Protein AF-Q9CCM4-F1 (afdb_monomer)

Radius of gyration: 21.96 Å; Cα contacts (8 Å, |Δi|>4): 75; chains: 1; bounding box: 55×44×50 Å

Solvent-accessible surface area (backbone atoms only — not comparable to full-atom values): 9323 Å² total; per-residue (Å²): 113,68,71,59,54,54,55,48,54,55,52,51,53,53,50,52,53,54,50,57,65,43,58,78,60,42,62,72,49,55,64,67,50,73,82,45,74,69,65,47,56,57,52,49,54,50,49,50,53,56,51,56,55,71,75,49,86,69,74,63,59,65,58,62,51,43,53,50,50,52,51,52,34,56,76,67,68,46,83,62,84,52,66,73,58,41,42,55,53,35,69,52,38,51,66,41,22,70,75,48,81,62,39,60,67,61,37,29,49,61,40,44,76,72,40,100,44,54,71,72,46,26,45,52,51,47,55,54,30,42,65,68,74,33,44,67,61,56,49,24,54,76,69,71,54,60,83,75,74,74,86,72,91,81,77,80,86,132

Sequence (158 aa):
MFLRLMLSALKALQRLGAVMNSLARIDHWIWLFRCQPLTIRLLVATAALFTAATAFEVPAEADAIDDTFIKALNHAGVNFGEPRSAMTMGHYVCPILAKSGGNFAAAVQRIRGNSDMSPQMAETFAKIAISIYCPTMMANVASGNLPSLPPGPGIPGI

Structure (mmCIF, N/CA/C/O backbone):
data_AF-Q9CCM4-F1
#
_entry.id   AF-Q9CCM4-F1
#
loop_
_atom_site.group_PDB
_atom_site.id
_atom_site.type_symbol
_atom_site.label_atom_id
_atom_site.label_alt_id
_atom_site.label_comp_id
_atom_site.label_asym_id
_atom_site.label_entity_id
_atom_site.label_seq_id
_atom_site.pdbx_PDB_ins_code
_atom_site.Cartn_x
_atom_site.Cartn_y
_atom_site.Cartn_z
_atom_site.occupancy
_atom_site.B_iso_or_equiv
_atom_site.auth_seq_id
_atom_site.auth_comp_id
_atom_site.auth_asym_id
_atom_site.auth_atom_id
_atom_site.pdbx_PDB_model_num
ATOM 1 N N . MET A 1 1 ? -4.066 -13.057 16.640 1.00 72.25 1 MET A N 1
ATOM 2 C CA . MET A 1 1 ? -3.817 -11.596 16.649 1.00 72.25 1 MET A CA 1
ATOM 3 C C . MET A 1 1 ? -2.530 -11.245 17.401 1.00 72.25 1 MET A C 1
ATOM 5 O O . MET A 1 1 ? -1.581 -10.858 16.733 1.00 72.25 1 MET A O 1
ATOM 9 N N . PHE A 1 2 ? -2.448 -11.480 18.721 1.00 66.38 2 PHE A N 1
ATOM 10 C CA . PHE A 1 2 ? -1.286 -11.202 19.597 1.00 66.38 2 PHE A CA 1
ATOM 11 C C . PHE A 1 2 ? 0.115 -11.393 18.984 1.00 66.38 2 PHE A C 1
ATOM 13 O O . PHE A 1 2 ? 0.927 -10.475 19.047 1.00 66.38 2 PHE A O 1
ATOM 20 N N . LEU A 1 3 ? 0.398 -12.534 18.341 1.00 55.31 3 LEU A N 1
ATOM 21 C CA . LEU A 1 3 ? 1.719 -12.803 17.750 1.00 55.31 3 LEU A CA 1
ATOM 22 C C . LEU A 1 3 ? 2.149 -11.750 16.706 1.00 55.31 3 LEU A C 1
ATOM 24 O O . LEU A 1 3 ? 3.333 -11.445 16.606 1.00 55.31 3 LEU A O 1
ATOM 28 N N . ARG A 1 4 ? 1.205 -11.143 15.967 1.00 76.75 4 ARG A N 1
ATOM 29 C CA . ARG A 1 4 ? 1.510 -10.042 15.035 1.00 76.75 4 ARG A CA 1
ATOM 30 C C . ARG A 1 4 ? 1.799 -8.723 15.759 1.00 76.75 4 ARG A C 1
ATOM 32 O O . ARG A 1 4 ? 2.671 -8.001 15.298 1.00 76.75 4 ARG A O 1
ATOM 39 N N . LEU A 1 5 ? 1.145 -8.432 16.891 1.00 69.19 5 LEU A N 1
ATOM 40 C CA . LEU A 1 5 ? 1.490 -7.265 17.721 1.00 69.19 5 LEU A CA 1
ATOM 41 C C . LEU A 1 5 ? 2.902 -7.414 18.303 1.00 69.19 5 LEU A C 1
ATOM 43 O O . LEU A 1 5 ? 3.715 -6.509 18.148 1.00 69.19 5 LEU A O 1
ATOM 47 N N . MET A 1 6 ? 3.220 -8.578 18.883 1.00 74.75 6 MET A N 1
ATOM 48 C CA . MET A 1 6 ? 4.564 -8.891 19.393 1.00 74.75 6 MET A CA 1
ATOM 49 C C . MET A 1 6 ? 5.645 -8.711 18.316 1.00 74.75 6 MET A C 1
ATOM 51 O O . MET A 1 6 ? 6.661 -8.061 18.556 1.00 74.75 6 MET A O 1
ATOM 55 N N . LEU A 1 7 ? 5.410 -9.223 17.102 1.00 76.38 7 LEU A N 1
ATOM 56 C CA . LEU A 1 7 ? 6.365 -9.098 15.997 1.00 76.38 7 LEU A CA 1
ATOM 57 C C . LEU A 1 7 ? 6.522 -7.650 15.489 1.00 76.38 7 LEU A C 1
ATOM 59 O O . LEU A 1 7 ? 7.593 -7.289 15.000 1.00 76.38 7 LEU A O 1
ATOM 63 N N . SER A 1 8 ? 5.484 -6.817 15.609 1.00 73.50 8 SER A N 1
ATOM 64 C CA . SER A 1 8 ? 5.547 -5.383 15.297 1.00 73.50 8 SER A CA 1
ATOM 65 C C . SER A 1 8 ? 6.303 -4.596 16.371 1.00 73.50 8 SER A C 1
ATOM 67 O O . SER A 1 8 ? 7.194 -3.818 16.033 1.00 73.50 8 SER A O 1
ATOM 69 N N . ALA A 1 9 ? 6.026 -4.849 17.654 1.00 74.88 9 ALA A N 1
ATOM 70 C CA . ALA A 1 9 ? 6.728 -4.222 18.777 1.00 74.88 9 ALA A CA 1
ATOM 71 C C . ALA A 1 9 ? 8.234 -4.544 18.765 1.00 74.88 9 ALA A C 1
ATOM 73 O O . ALA A 1 9 ? 9.067 -3.650 18.920 1.00 74.88 9 ALA A O 1
ATOM 74 N N . LEU A 1 10 ? 8.605 -5.796 18.472 1.00 76.38 10 LEU A N 1
ATOM 75 C CA . LEU A 1 10 ? 10.008 -6.203 18.350 1.00 76.38 10 LEU A CA 1
ATOM 76 C C . LEU A 1 10 ? 10.727 -5.486 17.188 1.00 76.38 10 LEU A C 1
ATOM 78 O O . LEU A 1 10 ? 11.883 -5.081 17.324 1.00 76.38 10 LEU A O 1
ATOM 82 N N . LYS A 1 11 ? 10.034 -5.252 16.064 1.00 76.88 11 LYS A N 1
ATOM 83 C CA . LYS A 1 11 ? 10.562 -4.457 14.939 1.00 76.88 11 LYS A CA 1
ATOM 84 C C . LYS A 1 11 ? 10.695 -2.967 15.272 1.00 76.88 11 LYS A C 1
ATOM 86 O O . LYS A 1 11 ? 11.633 -2.335 14.786 1.00 76.88 11 LYS A O 1
ATOM 91 N N . ALA A 1 12 ? 9.809 -2.409 16.098 1.00 72.50 12 ALA A N 1
ATOM 92 C CA . ALA A 1 12 ? 9.942 -1.040 16.600 1.00 72.50 12 ALA A CA 1
ATOM 93 C C . ALA A 1 12 ? 11.175 -0.897 17.513 1.00 72.50 12 ALA A C 1
ATOM 95 O O . ALA A 1 12 ? 11.991 0.001 17.305 1.00 72.50 12 ALA A O 1
ATOM 96 N N . LEU A 1 13 ? 11.384 -1.844 18.435 1.00 73.00 13 LEU A N 1
ATOM 97 C CA . LEU A 1 13 ? 12.569 -1.900 19.303 1.00 73.00 13 LEU A CA 1
ATOM 98 C C . LEU A 1 13 ? 13.884 -2.008 18.510 1.00 73.00 13 LEU A C 1
ATOM 100 O O . LEU A 1 13 ? 14.837 -1.285 18.806 1.00 73.00 13 LEU A O 1
ATOM 104 N N . GLN A 1 14 ? 13.942 -2.826 17.450 1.00 73.50 14 GLN A N 1
ATOM 105 C CA . GLN A 1 14 ? 15.128 -2.861 16.580 1.00 73.50 14 GLN A CA 1
ATOM 106 C C . GLN A 1 14 ? 15.376 -1.536 15.839 1.00 73.50 14 GLN A C 1
ATOM 108 O O . GLN A 1 14 ? 16.533 -1.140 15.679 1.00 73.50 14 GLN A O 1
ATOM 113 N N . ARG A 1 15 ? 14.322 -0.827 15.408 1.00 71.12 15 ARG A N 1
ATOM 114 C CA . ARG A 1 15 ? 14.464 0.499 14.780 1.00 71.12 15 ARG A CA 1
ATOM 115 C C . ARG A 1 15 ? 14.997 1.540 15.766 1.00 71.12 15 ARG A C 1
ATOM 117 O O . ARG A 1 15 ? 15.906 2.282 15.403 1.00 71.12 15 ARG A O 1
ATOM 124 N N . LEU A 1 16 ? 14.509 1.545 17.008 1.00 64.88 16 LEU A N 1
ATOM 125 C CA . LEU A 1 16 ? 15.015 2.414 18.079 1.00 64.88 16 LEU A CA 1
ATOM 126 C C . LEU A 1 16 ? 16.520 2.203 18.324 1.00 64.88 16 LEU A C 1
ATOM 128 O O . LEU A 1 16 ? 17.2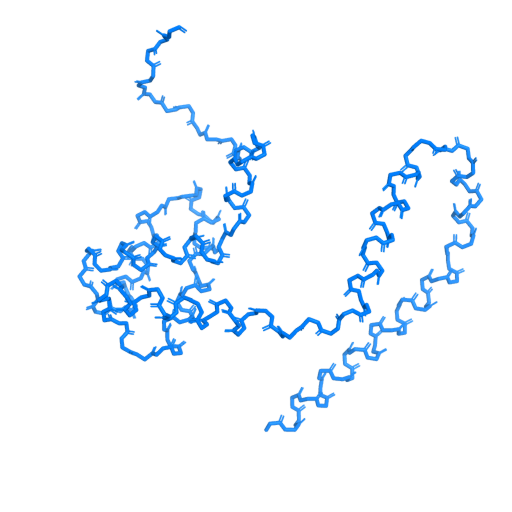78 3.173 18.348 1.00 64.88 16 LEU A O 1
ATOM 132 N N . GLY A 1 17 ? 16.981 0.949 18.400 1.00 61.81 17 GLY A N 1
ATOM 133 C CA . GLY A 1 17 ? 18.410 0.635 18.539 1.00 61.81 17 GLY A CA 1
ATOM 134 C C . GLY A 1 17 ? 19.272 1.145 17.373 1.00 61.81 17 GLY A C 1
ATOM 135 O O . GLY A 1 17 ? 20.354 1.692 17.592 1.00 61.81 17 GLY A O 1
ATOM 136 N N . ALA A 1 18 ? 18.781 1.031 16.134 1.00 62.06 18 ALA A N 1
ATOM 137 C CA . ALA A 1 18 ? 19.478 1.531 14.945 1.00 62.06 18 ALA A CA 1
ATOM 138 C C . ALA A 1 18 ? 19.552 3.071 14.892 1.00 62.06 18 ALA A C 1
ATOM 140 O O . ALA A 1 18 ? 20.576 3.627 14.485 1.00 62.06 18 ALA A O 1
ATOM 141 N N . VAL A 1 19 ? 18.505 3.768 15.348 1.00 60.31 19 VAL A N 1
ATOM 142 C CA . VAL A 1 19 ? 18.505 5.235 15.483 1.00 60.31 19 VAL A CA 1
ATOM 143 C C . VAL A 1 19 ? 19.492 5.674 16.567 1.00 60.31 19 VAL A C 1
ATOM 145 O O . VAL A 1 19 ? 20.323 6.546 16.318 1.00 60.31 19 VAL A O 1
ATOM 148 N N . MET A 1 20 ? 19.489 5.025 17.734 1.00 60.88 20 MET A N 1
ATOM 149 C CA . MET A 1 20 ? 20.386 5.382 18.840 1.00 60.88 20 MET A CA 1
ATOM 150 C C . MET A 1 20 ? 21.873 5.183 18.487 1.00 60.88 20 MET A C 1
ATOM 152 O O . MET A 1 20 ? 22.701 6.036 18.799 1.00 60.88 20 MET A O 1
ATOM 156 N N . ASN A 1 21 ? 22.208 4.127 17.737 1.00 62.62 21 ASN A N 1
ATOM 157 C CA . ASN A 1 21 ? 23.564 3.903 17.210 1.00 62.62 21 ASN A CA 1
ATOM 158 C C . ASN A 1 21 ? 23.936 4.863 16.050 1.00 62.62 21 ASN A C 1
ATOM 160 O O . ASN A 1 21 ? 25.102 4.979 15.670 1.00 62.62 21 ASN A O 1
ATOM 164 N N . SER A 1 22 ? 22.953 5.568 15.478 1.00 57.34 22 SER A N 1
ATOM 165 C CA . SER A 1 22 ? 23.185 6.628 14.485 1.00 57.34 22 SER A CA 1
ATOM 166 C C . SER A 1 22 ? 23.473 7.975 15.155 1.00 57.34 22 SER A C 1
ATOM 168 O O . SER A 1 22 ? 24.343 8.703 14.683 1.00 57.34 22 SER A O 1
ATOM 170 N N . LEU A 1 23 ? 22.830 8.279 16.293 1.00 56.34 23 LEU A N 1
ATOM 171 C CA . LEU A 1 23 ? 23.071 9.504 17.075 1.00 56.34 23 LEU A CA 1
ATOM 172 C C . LEU A 1 23 ? 24.544 9.651 17.496 1.00 56.34 23 LEU A C 1
ATOM 174 O O . LEU A 1 23 ? 25.125 10.717 17.315 1.00 56.34 23 LEU A O 1
ATOM 178 N N . ALA A 1 24 ? 25.189 8.563 17.930 1.00 58.03 24 ALA A N 1
ATOM 179 C CA . ALA A 1 24 ? 26.619 8.552 18.265 1.00 58.03 24 ALA A CA 1
ATOM 180 C C . ALA A 1 24 ? 27.556 8.879 17.078 1.00 58.03 24 ALA A C 1
ATOM 182 O O . ALA A 1 24 ? 28.717 9.223 17.281 1.00 58.03 24 ALA A O 1
ATOM 183 N N . ARG A 1 25 ? 27.071 8.781 15.831 1.00 60.84 25 ARG A N 1
ATOM 184 C CA . ARG A 1 25 ? 27.835 9.071 14.603 1.00 60.84 25 ARG A CA 1
ATOM 185 C C . ARG A 1 25 ? 27.595 10.490 14.067 1.00 60.84 25 ARG A C 1
ATOM 187 O O . ARG A 1 25 ? 28.317 10.937 13.178 1.00 60.84 25 ARG A O 1
ATOM 194 N N . ILE A 1 26 ? 26.587 11.188 14.593 1.00 62.50 26 ILE A N 1
ATOM 195 C CA . ILE A 1 26 ? 26.150 12.508 14.118 1.00 62.50 26 ILE A CA 1
ATOM 196 C C . ILE A 1 26 ? 27.008 13.646 14.696 1.00 62.50 26 ILE A C 1
ATOM 198 O O . ILE A 1 26 ? 27.192 14.652 14.017 1.00 62.50 26 ILE A O 1
ATOM 202 N N . ASP A 1 27 ? 27.616 13.478 15.874 1.00 57.38 27 ASP A N 1
ATOM 203 C CA . ASP A 1 27 ? 28.442 14.515 16.521 1.00 57.38 27 ASP A CA 1
ATOM 204 C C . ASP A 1 27 ? 29.610 15.006 15.632 1.00 57.38 27 ASP A C 1
ATOM 206 O O . ASP A 1 27 ? 29.788 16.203 15.400 1.00 57.38 27 ASP A O 1
ATOM 210 N N . HIS A 1 28 ? 30.315 14.075 14.980 1.00 62.12 28 HIS A N 1
ATOM 211 C CA . HIS A 1 28 ? 31.370 14.393 14.008 1.00 62.12 28 HIS A CA 1
ATOM 212 C C . HIS A 1 28 ? 30.839 15.107 12.743 1.00 62.12 28 HIS A C 1
ATOM 214 O O . HIS A 1 28 ? 31.555 15.881 12.106 1.00 62.12 28 HIS A O 1
ATOM 220 N N . TRP A 1 29 ? 29.580 14.875 12.357 1.00 55.03 29 TRP A N 1
ATOM 221 C CA . TRP A 1 29 ? 28.942 15.567 11.228 1.00 55.03 29 TRP A CA 1
ATOM 222 C C . TRP A 1 29 ? 28.458 16.977 11.597 1.00 55.03 29 TRP A C 1
ATOM 224 O O . TRP A 1 29 ? 28.495 17.870 10.748 1.00 55.03 29 TRP A O 1
ATOM 234 N N . ILE A 1 30 ? 28.070 17.212 12.856 1.00 61.59 30 ILE A N 1
ATOM 235 C CA . ILE A 1 30 ? 27.680 18.540 13.365 1.00 61.59 30 ILE A CA 1
ATOM 236 C C . ILE A 1 30 ? 28.829 19.552 13.209 1.00 61.59 30 ILE A C 1
ATOM 238 O O . ILE A 1 30 ? 28.584 20.709 12.858 1.00 61.59 30 ILE A O 1
ATOM 242 N N . TRP A 1 31 ? 30.083 19.118 13.379 1.00 59.81 31 TRP A N 1
ATOM 243 C CA . TRP A 1 31 ? 31.263 19.959 13.137 1.00 59.81 31 TRP A CA 1
ATOM 244 C C . TRP A 1 31 ? 31.387 20.423 11.678 1.00 59.81 31 TRP A C 1
ATOM 246 O O . TRP A 1 31 ? 31.588 21.612 11.434 1.00 59.81 31 TRP A O 1
ATOM 256 N N . LEU A 1 32 ? 31.215 19.517 10.707 1.00 60.06 32 LEU A N 1
ATOM 257 C CA . LEU A 1 32 ? 31.304 19.835 9.273 1.00 60.06 32 LEU A CA 1
ATOM 258 C C . LEU A 1 32 ? 30.173 20.759 8.805 1.00 60.06 32 LEU A C 1
ATOM 260 O O . LEU A 1 32 ? 30.393 21.656 7.991 1.00 60.06 32 LEU A O 1
ATOM 264 N N . PHE A 1 33 ? 28.968 20.585 9.350 1.00 53.12 33 PHE A N 1
ATOM 265 C CA . PHE A 1 33 ? 27.832 21.440 9.017 1.00 53.12 33 PHE A CA 1
ATOM 266 C C . PHE A 1 33 ? 28.016 22.899 9.476 1.00 53.12 33 PHE A C 1
ATOM 268 O O . PHE A 1 33 ? 27.425 23.799 8.885 1.00 53.12 33 PHE A O 1
ATOM 275 N N . ARG A 1 34 ? 28.871 23.202 10.461 1.00 60.09 34 ARG A N 1
ATOM 276 C CA . ARG A 1 34 ? 28.958 24.548 11.069 1.00 60.09 34 ARG A CA 1
ATOM 277 C C . ARG A 1 34 ? 29.288 25.704 10.093 1.00 60.09 34 ARG A C 1
ATOM 279 O O . ARG A 1 34 ? 29.047 26.857 10.441 1.00 60.09 34 ARG A O 1
ATOM 286 N N . CYS A 1 35 ? 29.746 25.409 8.870 1.00 56.47 35 CYS A N 1
ATOM 287 C CA . CYS A 1 35 ? 30.022 26.374 7.792 1.00 56.47 35 CYS A CA 1
ATOM 288 C C . CYS A 1 35 ? 28.928 26.500 6.694 1.00 56.47 35 CYS A C 1
ATOM 290 O O . CYS A 1 35 ? 29.162 27.168 5.686 1.00 56.47 35 CYS A O 1
ATOM 292 N N . GLN A 1 36 ? 27.745 25.881 6.834 1.00 57.88 36 GLN A N 1
ATOM 293 C CA . GLN A 1 36 ? 26.671 25.894 5.811 1.00 57.88 36 GLN A CA 1
ATOM 294 C C . GLN A 1 36 ? 25.308 26.415 6.337 1.00 57.88 36 GLN A C 1
ATOM 296 O O . GLN A 1 36 ? 24.289 25.728 6.259 1.00 57.88 36 GLN A O 1
ATOM 301 N N . PRO A 1 37 ? 25.237 27.649 6.876 1.00 60.66 37 PRO A N 1
ATOM 302 C CA . PRO A 1 37 ? 24.122 28.102 7.722 1.00 60.66 37 PRO A CA 1
ATOM 303 C C . PRO A 1 37 ? 22.740 28.176 7.045 1.00 60.66 37 PRO A C 1
ATOM 305 O O . PRO A 1 37 ? 21.725 28.191 7.743 1.00 60.66 37 PRO A O 1
ATOM 308 N N . LEU A 1 38 ? 22.678 28.242 5.710 1.00 57.88 38 LEU A N 1
ATOM 309 C CA . LEU A 1 38 ? 21.439 28.484 4.959 1.00 57.88 38 LEU A CA 1
ATOM 310 C C . LEU A 1 38 ? 20.660 27.189 4.675 1.00 57.88 38 LEU A C 1
ATOM 312 O O . LEU A 1 38 ? 19.473 27.100 4.987 1.00 57.88 38 LEU A O 1
ATOM 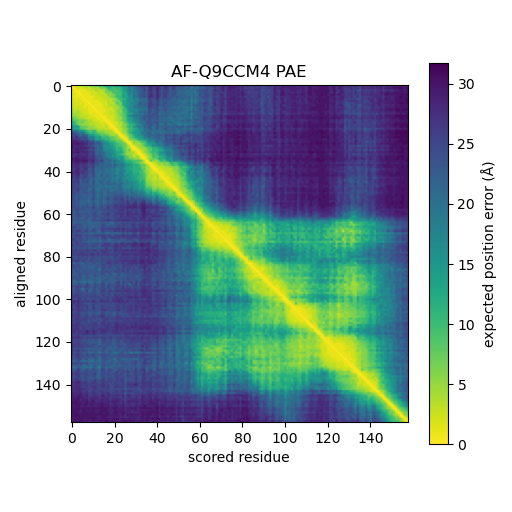316 N N . THR A 1 39 ? 21.337 26.153 4.173 1.00 56.91 39 THR A N 1
ATOM 317 C CA . THR A 1 39 ? 20.743 24.823 3.948 1.00 56.91 39 THR A CA 1
ATOM 318 C C . THR A 1 39 ? 20.338 24.160 5.264 1.00 56.91 39 THR A C 1
ATOM 320 O O . THR A 1 39 ? 19.279 23.542 5.337 1.00 56.91 39 THR A O 1
ATOM 323 N N . ILE A 1 40 ? 21.115 24.356 6.335 1.00 56.59 40 ILE A N 1
ATOM 324 C CA . ILE A 1 40 ? 20.845 23.771 7.658 1.00 56.59 40 ILE A CA 1
ATOM 325 C C . ILE A 1 40 ? 19.568 24.312 8.284 1.00 56.59 40 ILE A C 1
ATOM 327 O O . ILE A 1 40 ? 18.835 23.533 8.878 1.00 56.59 40 ILE A O 1
ATOM 331 N N . ARG A 1 41 ? 19.245 25.606 8.153 1.00 55.84 41 ARG A N 1
ATOM 332 C CA . ARG A 1 41 ? 17.969 26.118 8.691 1.00 55.84 41 ARG A CA 1
ATOM 333 C C . ARG A 1 41 ? 16.763 25.454 8.022 1.00 55.84 41 ARG A C 1
ATOM 335 O O . ARG A 1 41 ? 15.787 25.154 8.701 1.00 55.84 41 ARG A O 1
ATOM 342 N N . LEU A 1 42 ? 16.871 25.149 6.730 1.00 62.41 42 LEU A N 1
ATOM 343 C CA . LEU A 1 42 ? 15.872 24.402 5.959 1.00 62.41 42 LEU A CA 1
ATOM 344 C C . LEU A 1 42 ? 15.796 22.922 6.399 1.00 62.41 42 LEU A C 1
ATOM 346 O O . LEU A 1 42 ? 14.709 22.374 6.594 1.00 62.41 42 LEU A O 1
ATOM 350 N N . LEU A 1 43 ? 16.954 22.296 6.631 1.00 58.84 43 LEU A N 1
ATOM 351 C CA . LEU A 1 43 ? 17.085 20.903 7.083 1.00 58.84 43 LEU A CA 1
ATOM 352 C C . LEU A 1 43 ? 16.642 20.700 8.547 1.00 58.84 43 LEU A C 1
ATOM 354 O O . LEU A 1 43 ? 16.042 19.685 8.879 1.00 58.84 43 LEU A O 1
ATOM 358 N N . VAL A 1 44 ? 16.869 21.685 9.419 1.00 57.84 44 VAL A N 1
ATOM 359 C CA . VAL A 1 44 ? 16.411 21.686 10.819 1.00 57.84 44 VAL A CA 1
ATOM 360 C C . VAL A 1 44 ? 14.915 21.982 10.908 1.00 57.84 44 VAL A C 1
ATOM 362 O O . VAL A 1 44 ? 14.233 21.340 11.699 1.00 57.84 44 VAL A O 1
ATOM 365 N N . ALA A 1 45 ? 14.372 22.880 10.077 1.00 58.34 45 ALA A N 1
ATOM 366 C CA . ALA A 1 45 ? 12.925 23.102 10.009 1.00 58.34 45 ALA A CA 1
ATOM 367 C C . ALA A 1 45 ? 12.176 21.830 9.568 1.00 58.34 45 ALA A C 1
ATOM 369 O O . ALA A 1 45 ? 11.186 21.445 10.188 1.00 58.34 45 ALA A O 1
ATOM 370 N N . THR A 1 46 ? 12.685 21.129 8.550 1.00 60.44 46 THR A N 1
ATOM 371 C CA . THR A 1 46 ? 12.126 19.834 8.125 1.00 60.44 46 THR A CA 1
ATOM 372 C C . THR A 1 46 ? 12.343 18.732 9.168 1.00 60.44 46 THR A C 1
ATOM 374 O O . THR A 1 46 ? 11.399 18.006 9.469 1.00 60.44 46 THR A O 1
ATOM 377 N N . ALA A 1 47 ? 13.516 18.635 9.804 1.00 58.19 47 ALA A N 1
ATOM 378 C CA . ALA A 1 47 ? 13.752 17.672 10.886 1.00 58.19 47 ALA A CA 1
ATOM 379 C C . ALA A 1 47 ? 12.860 17.916 12.121 1.00 58.19 47 ALA A C 1
ATOM 381 O O . ALA A 1 47 ? 12.397 16.956 12.738 1.00 58.19 47 ALA A O 1
ATOM 382 N N . ALA A 1 48 ? 12.564 19.174 12.463 1.00 56.28 48 ALA A N 1
ATOM 383 C CA . ALA A 1 48 ? 11.631 19.519 13.534 1.00 56.28 48 ALA A CA 1
ATOM 384 C C . ALA A 1 48 ? 10.192 19.088 13.195 1.00 56.28 48 ALA A C 1
ATOM 386 O O . ALA A 1 48 ? 9.527 18.489 14.039 1.00 56.28 48 ALA A O 1
ATOM 387 N N . LEU A 1 49 ? 9.746 19.302 11.950 1.00 57.22 49 LEU A N 1
ATOM 388 C CA . LEU A 1 49 ? 8.455 18.805 11.452 1.00 57.22 49 LEU A CA 1
ATOM 389 C C . LEU A 1 49 ? 8.371 17.268 11.510 1.00 57.22 49 LEU A C 1
ATOM 391 O O . LEU A 1 49 ? 7.395 16.729 12.030 1.00 57.22 49 LEU A O 1
ATOM 395 N N . PHE A 1 50 ? 9.413 16.556 11.065 1.00 57.50 50 PHE A N 1
ATOM 396 C CA . PHE A 1 50 ? 9.473 15.091 11.172 1.00 57.50 50 PHE A CA 1
ATOM 397 C C . PHE A 1 50 ? 9.523 14.593 12.625 1.00 57.50 50 PHE A C 1
ATOM 399 O O . PHE A 1 50 ? 8.936 13.558 12.928 1.00 57.50 50 PHE A O 1
ATOM 406 N N . THR A 1 51 ? 10.170 15.323 13.537 1.00 54.41 51 THR A N 1
ATOM 407 C CA . THR A 1 51 ? 10.215 14.950 14.961 1.00 54.41 51 THR A CA 1
ATOM 408 C C . THR A 1 51 ? 8.847 15.142 15.620 1.00 54.41 51 THR A C 1
ATOM 410 O O . THR A 1 51 ? 8.376 14.242 16.314 1.00 54.41 51 THR A O 1
ATOM 413 N N . ALA A 1 52 ? 8.158 16.256 15.344 1.00 50.72 52 ALA A N 1
ATOM 414 C CA . ALA A 1 52 ? 6.797 16.497 15.829 1.00 50.72 52 ALA A CA 1
ATOM 415 C C . ALA A 1 52 ? 5.805 15.419 15.353 1.00 50.72 52 ALA A C 1
ATOM 417 O O . ALA A 1 52 ? 4.966 14.972 16.134 1.00 50.72 52 ALA A O 1
ATOM 418 N N . ALA A 1 53 ? 5.953 14.931 14.116 1.00 50.28 53 ALA A N 1
ATOM 419 C CA . ALA A 1 53 ? 5.147 13.829 13.591 1.00 50.28 53 ALA A CA 1
ATOM 420 C C . ALA A 1 53 ? 5.330 12.506 14.366 1.00 50.28 53 ALA A C 1
ATOM 422 O O . ALA A 1 53 ? 4.399 11.713 14.421 1.00 50.28 53 ALA A O 1
ATOM 423 N N . THR A 1 54 ? 6.482 12.270 15.012 1.00 53.53 54 THR A N 1
ATOM 424 C CA . THR A 1 54 ? 6.698 11.064 15.846 1.00 53.53 54 THR A CA 1
ATOM 425 C C . THR A 1 54 ? 6.111 11.152 17.258 1.00 53.53 54 THR A C 1
ATOM 427 O O . THR A 1 54 ? 6.053 10.135 17.945 1.00 53.53 54 THR A O 1
ATOM 430 N N . ALA A 1 55 ? 5.662 12.336 17.690 1.00 50.84 55 ALA A N 1
ATOM 431 C CA . ALA A 1 55 ? 4.953 12.527 18.959 1.00 50.84 55 ALA A CA 1
ATOM 432 C C . ALA A 1 55 ? 3.425 12.380 18.822 1.00 50.84 55 ALA A C 1
ATOM 434 O O . ALA A 1 55 ? 2.725 12.299 19.829 1.00 50.84 55 ALA A O 1
ATOM 435 N N . PHE A 1 56 ? 2.908 12.325 17.590 1.00 45.16 56 PHE A N 1
ATOM 436 C CA . PHE A 1 56 ? 1.542 11.900 17.312 1.00 45.16 56 PHE A CA 1
ATOM 437 C C . PHE A 1 56 ? 1.530 10.404 17.000 1.00 45.16 56 PHE A C 1
ATOM 439 O O . PHE A 1 56 ? 2.055 9.964 15.978 1.00 45.16 56 PHE A O 1
ATOM 446 N N . GLU A 1 57 ? 0.851 9.622 17.837 1.00 41.00 57 GLU A N 1
ATOM 447 C CA . GLU A 1 57 ? 0.340 8.314 17.432 1.00 41.00 57 GLU A CA 1
ATOM 448 C C . GLU A 1 57 ? -0.782 8.539 16.409 1.00 41.00 57 GLU A C 1
ATOM 450 O O . GLU A 1 57 ? -1.960 8.610 16.758 1.00 41.00 57 GLU A O 1
ATOM 455 N N . VAL A 1 58 ? -0.407 8.719 15.137 1.00 48.56 58 VAL A N 1
ATOM 456 C CA . VAL A 1 58 ? -1.367 8.819 14.031 1.00 48.56 58 VAL A CA 1
ATOM 457 C C . VAL A 1 58 ? -2.176 7.514 14.002 1.00 48.56 58 VAL A C 1
ATOM 459 O O . VAL A 1 58 ? -1.586 6.446 13.803 1.00 48.56 58 VAL A O 1
ATOM 462 N N . PRO A 1 59 ? -3.505 7.551 14.231 1.00 51.19 59 PRO A N 1
ATOM 463 C CA . PRO A 1 59 ? -4.323 6.348 14.187 1.00 51.19 59 PRO A CA 1
ATOM 464 C C . PRO A 1 59 ? -4.297 5.822 12.752 1.00 51.19 59 PRO A C 1
ATOM 466 O O . PRO A 1 59 ? -4.712 6.531 11.840 1.00 51.19 59 PRO A O 1
ATOM 469 N N . ALA A 1 60 ? -3.747 4.612 12.585 1.00 54.03 60 ALA A N 1
ATOM 470 C CA . ALA A 1 60 ? -3.223 4.070 11.328 1.00 54.03 60 ALA A CA 1
ATOM 471 C C . ALA A 1 60 ? -4.015 4.517 10.088 1.00 54.03 60 ALA A C 1
ATOM 473 O O . ALA A 1 60 ? -5.081 3.968 9.798 1.00 54.03 60 ALA A O 1
ATOM 474 N N . GLU A 1 61 ? -3.487 5.501 9.348 1.00 58.56 61 GLU A N 1
ATOM 475 C CA . GLU A 1 61 ? -4.310 6.282 8.414 1.00 58.56 61 GLU A CA 1
ATOM 476 C C . GLU A 1 61 ? -4.875 5.454 7.252 1.00 58.56 61 GLU A C 1
ATOM 478 O O . GLU A 1 61 ? -5.897 5.819 6.679 1.00 58.56 61 GLU A O 1
ATOM 483 N N . ALA A 1 62 ? -4.273 4.296 6.966 1.00 60.09 62 ALA A N 1
ATOM 484 C CA . ALA A 1 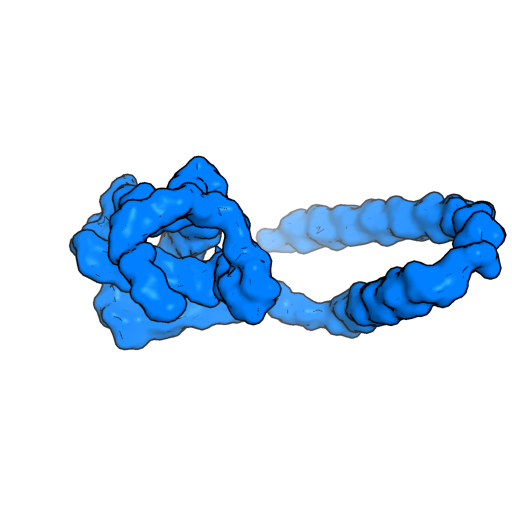62 ? -4.804 3.304 6.038 1.00 60.09 62 ALA A CA 1
ATOM 485 C C . ALA A 1 62 ? -6.263 2.917 6.342 1.00 60.09 62 ALA A C 1
ATOM 487 O O . ALA A 1 62 ? -7.050 2.839 5.408 1.00 60.09 62 ALA A O 1
ATOM 488 N N . ASP A 1 63 ? -6.639 2.735 7.613 1.00 70.56 63 ASP A N 1
ATOM 489 C CA . ASP A 1 63 ? -7.998 2.324 7.999 1.00 70.56 63 ASP A CA 1
ATOM 490 C C . ASP A 1 63 ? -9.009 3.450 7.712 1.00 70.56 63 ASP A C 1
ATOM 492 O O . ASP A 1 63 ? -10.032 3.228 7.073 1.00 70.56 63 ASP A O 1
ATOM 496 N N . ALA A 1 64 ? -8.669 4.699 8.052 1.00 77.62 64 ALA A N 1
ATOM 497 C CA . ALA A 1 64 ? -9.499 5.872 7.759 1.00 77.62 64 ALA A CA 1
ATOM 498 C C . ALA A 1 64 ? -9.609 6.179 6.248 1.00 77.62 64 ALA A C 1
ATOM 500 O O . ALA A 1 64 ? -10.660 6.622 5.775 1.00 77.62 64 ALA A O 1
ATOM 501 N N . ILE A 1 65 ? -8.540 5.935 5.484 1.00 83.38 65 ILE A N 1
ATOM 502 C CA . ILE A 1 65 ? -8.505 6.060 4.017 1.00 83.38 65 ILE A CA 1
ATOM 503 C C . ILE A 1 65 ? -9.367 4.961 3.372 1.00 83.38 65 ILE A C 1
ATOM 505 O O . ILE A 1 65 ? -10.197 5.265 2.514 1.00 83.38 65 ILE A O 1
ATOM 509 N N . ASP A 1 66 ? -9.238 3.714 3.831 1.00 86.94 66 ASP A N 1
ATOM 510 C CA . ASP A 1 66 ? -10.044 2.564 3.405 1.00 86.94 66 ASP A CA 1
ATOM 511 C C . ASP A 1 66 ? -11.541 2.776 3.700 1.00 86.94 66 ASP A C 1
ATOM 513 O O . ASP A 1 66 ? -12.396 2.546 2.841 1.00 86.94 66 ASP A O 1
ATOM 517 N N . ASP A 1 67 ? -11.873 3.290 4.881 1.00 86.81 67 ASP A N 1
ATOM 518 C CA . ASP A 1 67 ? -13.247 3.584 5.297 1.00 86.81 67 ASP A CA 1
ATOM 519 C C . ASP A 1 67 ? -13.850 4.758 4.491 1.00 86.81 67 ASP A C 1
ATOM 521 O O . ASP A 1 67 ? -15.028 4.747 4.119 1.00 86.81 67 ASP A O 1
ATOM 525 N N . THR A 1 68 ? -13.027 5.751 4.128 1.00 88.62 68 THR A N 1
ATOM 526 C CA . THR A 1 68 ? -13.408 6.850 3.217 1.00 88.62 68 THR A CA 1
ATOM 527 C C . THR A 1 68 ? -13.640 6.344 1.791 1.00 88.62 68 THR A C 1
ATOM 529 O O . THR A 1 68 ? -14.617 6.739 1.150 1.00 88.62 68 THR A O 1
ATOM 532 N N . PHE A 1 69 ? -12.800 5.423 1.309 1.00 89.56 69 PHE A N 1
ATOM 533 C CA . PHE A 1 69 ? -12.958 4.770 0.011 1.00 89.56 69 PHE A CA 1
ATOM 534 C C . PHE A 1 69 ? -14.282 3.998 -0.075 1.00 89.56 69 PHE A C 1
ATOM 536 O O . PHE A 1 69 ? -15.068 4.223 -0.999 1.00 89.56 69 PHE A O 1
ATOM 543 N N . ILE A 1 70 ? -14.595 3.164 0.922 1.00 90.50 70 ILE A N 1
ATOM 544 C CA . ILE A 1 70 ? -15.862 2.417 0.965 1.00 90.50 70 ILE A CA 1
ATOM 545 C C . ILE A 1 70 ? -17.077 3.353 1.044 1.00 90.50 70 ILE A C 1
ATOM 547 O O . ILE A 1 70 ? -18.063 3.122 0.337 1.00 90.50 70 ILE A O 1
ATOM 551 N N . LYS A 1 71 ? -17.026 4.437 1.830 1.00 90.88 71 LYS A N 1
ATOM 552 C CA . LYS A 1 71 ? -18.117 5.432 1.883 1.00 90.88 71 LYS A CA 1
ATOM 553 C C . LYS A 1 71 ? -18.342 6.108 0.528 1.00 90.88 71 LYS A C 1
ATOM 555 O O . LYS A 1 71 ? -19.489 6.223 0.096 1.00 90.88 71 LYS A O 1
ATOM 560 N N . ALA A 1 72 ? -17.271 6.478 -0.175 1.00 90.06 72 ALA A N 1
ATOM 561 C CA . ALA A 1 72 ? -17.357 7.060 -1.513 1.00 90.06 72 ALA A CA 1
ATOM 562 C C . ALA A 1 72 ? -17.938 6.080 -2.552 1.00 90.06 72 ALA A C 1
ATOM 564 O O . ALA A 1 72 ? -18.779 6.482 -3.357 1.00 90.06 72 ALA A O 1
ATOM 565 N N . LEU A 1 73 ? -17.569 4.792 -2.510 1.00 88.62 73 LEU A N 1
ATOM 566 C CA . LEU A 1 73 ? -18.156 3.772 -3.392 1.00 88.62 73 LEU A CA 1
ATOM 567 C C . LEU A 1 73 ? -19.656 3.553 -3.133 1.00 88.62 73 LEU A C 1
ATOM 569 O O . LEU A 1 73 ? -20.428 3.486 -4.089 1.00 88.62 73 LEU A O 1
ATOM 573 N N . ASN A 1 74 ? -20.072 3.483 -1.861 1.00 89.44 74 ASN A N 1
ATOM 574 C CA . ASN A 1 74 ? -21.489 3.366 -1.489 1.00 89.44 74 ASN A CA 1
ATOM 575 C C . ASN A 1 74 ? -22.295 4.581 -1.974 1.00 89.44 74 ASN A C 1
ATOM 577 O O . ASN A 1 74 ? -23.343 4.415 -2.593 1.00 89.44 74 ASN A O 1
ATOM 581 N N . HIS A 1 75 ? -21.783 5.798 -1.760 1.00 90.44 75 HIS A N 1
ATOM 582 C CA . HIS A 1 75 ? -22.415 7.030 -2.242 1.00 90.44 75 HIS A CA 1
ATOM 583 C C . HIS A 1 75 ? -22.489 7.094 -3.781 1.00 90.44 75 HIS A C 1
ATOM 585 O O . HIS A 1 75 ? -23.409 7.687 -4.338 1.00 90.44 75 HIS A O 1
ATOM 591 N N . ALA A 1 76 ? -21.538 6.476 -4.484 1.00 87.50 76 ALA A N 1
ATOM 592 C CA . ALA A 1 76 ? -21.546 6.355 -5.941 1.00 87.50 76 ALA A CA 1
ATOM 593 C C . ALA A 1 76 ? -22.411 5.189 -6.470 1.00 87.50 76 ALA A C 1
ATOM 595 O O . ALA A 1 76 ? -22.467 4.984 -7.682 1.00 87.50 76 ALA A O 1
ATOM 596 N N . GLY A 1 77 ? -23.055 4.401 -5.597 1.00 86.44 77 GLY A N 1
ATOM 597 C CA . GLY A 1 77 ? -23.851 3.230 -5.985 1.00 86.44 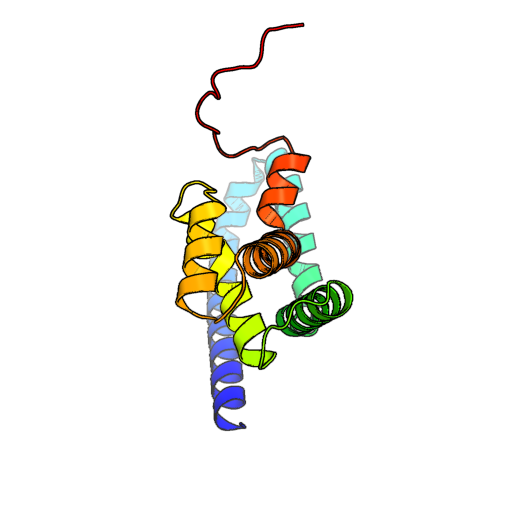77 GLY A CA 1
ATOM 598 C C . GLY A 1 77 ? -23.038 2.085 -6.607 1.00 86.44 77 GLY A C 1
ATOM 599 O O . GLY A 1 77 ? -23.608 1.209 -7.256 1.00 86.44 77 GLY A O 1
ATOM 600 N N . VAL A 1 78 ? -21.711 2.081 -6.444 1.00 83.19 78 VAL A N 1
ATOM 601 C CA . VAL A 1 78 ? -20.835 1.055 -7.025 1.00 83.19 78 VAL A CA 1
ATOM 602 C C . VAL A 1 78 ? -20.949 -0.223 -6.202 1.00 83.19 78 VAL A C 1
ATOM 604 O O . VAL A 1 78 ? -20.509 -0.261 -5.056 1.00 83.19 78 VAL A O 1
ATOM 607 N N . ASN A 1 79 ? -21.475 -1.300 -6.792 1.00 83.19 79 ASN A N 1
ATOM 608 C CA . ASN A 1 79 ? -21.407 -2.613 -6.157 1.00 83.19 79 ASN A CA 1
ATOM 609 C C . ASN A 1 79 ? -19.971 -3.155 -6.248 1.00 83.19 79 ASN A C 1
ATOM 611 O O . ASN A 1 79 ? -19.484 -3.497 -7.326 1.00 83.19 79 ASN A O 1
ATOM 615 N N . PHE A 1 80 ? -19.298 -3.221 -5.101 1.00 78.62 80 PHE A N 1
ATOM 616 C CA . PHE A 1 80 ? -17.933 -3.727 -4.957 1.00 78.62 80 PHE A CA 1
ATOM 617 C C . PHE A 1 80 ? -17.854 -5.106 -4.285 1.00 78.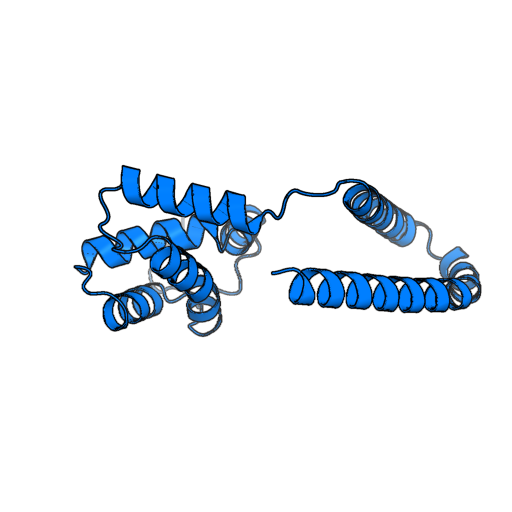62 80 PHE A C 1
ATOM 619 O O . PHE A 1 80 ? -16.754 -5.594 -4.020 1.00 78.62 80 PHE A O 1
ATOM 626 N N . GLY A 1 81 ? -18.999 -5.740 -4.011 1.00 82.25 81 GLY A N 1
ATOM 627 C CA . GLY A 1 81 ? -19.070 -6.979 -3.245 1.00 82.25 81 GLY A CA 1
ATOM 628 C C . GLY A 1 81 ? -18.578 -6.778 -1.812 1.00 82.25 81 GLY A C 1
ATOM 629 O O . GLY A 1 81 ? -19.160 -6.021 -1.040 1.00 82.25 81 GLY A O 1
ATOM 630 N N . GLU A 1 82 ? -17.501 -7.467 -1.443 1.00 84.94 82 GLU A N 1
ATOM 631 C CA . GLU A 1 82 ? -16.983 -7.455 -0.076 1.00 84.94 82 GLU A CA 1
ATOM 632 C C . GLU A 1 82 ? -15.988 -6.293 0.140 1.00 84.94 82 GLU A C 1
ATOM 634 O O . GLU A 1 82 ? -15.002 -6.191 -0.601 1.00 84.94 82 GLU A O 1
ATOM 639 N N . PRO A 1 83 ? -16.173 -5.423 1.158 1.00 84.88 83 PRO A N 1
ATOM 640 C CA . PRO A 1 83 ? -15.381 -4.195 1.311 1.00 84.88 83 PRO A CA 1
ATOM 641 C C . PRO A 1 83 ? -13.881 -4.470 1.454 1.00 84.88 83 PRO A C 1
ATOM 643 O O . PRO A 1 83 ? -13.060 -3.733 0.920 1.00 84.88 83 PRO A O 1
ATOM 646 N N . ARG A 1 84 ? -13.506 -5.594 2.076 1.00 85.44 84 ARG A N 1
ATOM 647 C CA . ARG A 1 84 ? -12.107 -6.026 2.196 1.00 85.44 84 ARG A CA 1
ATOM 648 C C . ARG A 1 84 ? -11.442 -6.296 0.840 1.00 85.44 84 ARG A C 1
ATOM 650 O O . ARG A 1 84 ? -10.255 -6.012 0.669 1.00 85.44 84 ARG A O 1
ATOM 657 N N . SER A 1 85 ? -12.199 -6.827 -0.120 1.00 85.38 85 SER A N 1
ATOM 658 C CA . SER A 1 85 ? -11.738 -7.029 -1.497 1.00 85.38 85 SER A CA 1
ATOM 659 C C . SER A 1 85 ? -11.598 -5.688 -2.220 1.00 85.38 85 SER A C 1
ATOM 661 O O . SER A 1 85 ? -10.573 -5.423 -2.846 1.00 85.38 85 SER A O 1
ATOM 663 N N . ALA A 1 86 ? -12.577 -4.796 -2.040 1.00 86.06 86 ALA A N 1
ATOM 664 C CA . ALA A 1 86 ? -12.570 -3.447 -2.598 1.00 86.06 86 ALA A CA 1
ATOM 665 C C . ALA A 1 86 ? -11.364 -2.614 -2.123 1.00 86.06 86 ALA A C 1
ATOM 667 O O . ALA A 1 86 ? -10.628 -2.096 -2.960 1.00 86.06 86 ALA A O 1
ATOM 668 N N . MET A 1 87 ? -11.105 -2.552 -0.813 1.00 87.00 87 MET A N 1
ATOM 669 C CA . MET A 1 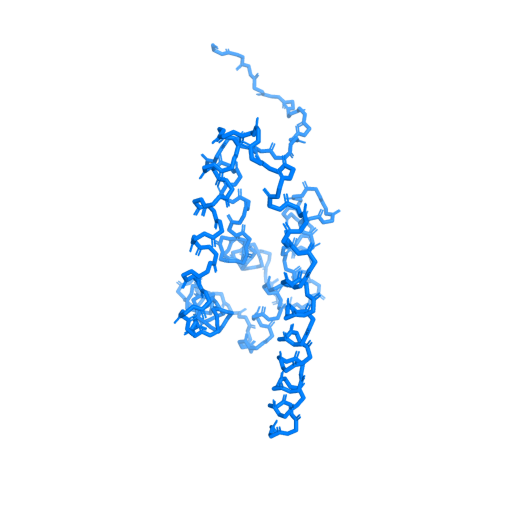87 ? -9.920 -1.894 -0.236 1.00 87.00 87 MET A CA 1
ATOM 670 C C . MET A 1 87 ? -8.632 -2.452 -0.860 1.00 87.00 87 MET A C 1
ATOM 672 O O . MET A 1 87 ? -7.824 -1.714 -1.421 1.00 87.00 87 MET A O 1
ATOM 676 N N . THR A 1 88 ? -8.480 -3.783 -0.855 1.00 86.81 88 THR A N 1
ATOM 677 C CA . THR A 1 88 ? -7.317 -4.478 -1.437 1.00 86.81 88 THR A CA 1
ATOM 678 C C . THR A 1 88 ? -7.112 -4.107 -2.911 1.00 86.81 88 THR A C 1
ATOM 680 O O . THR A 1 88 ? -5.993 -3.820 -3.335 1.00 86.81 88 THR A O 1
ATOM 683 N N . MET A 1 89 ? -8.190 -4.075 -3.697 1.00 83.94 89 MET A N 1
ATOM 684 C CA . MET A 1 89 ? -8.179 -3.656 -5.099 1.00 83.94 89 MET A CA 1
ATOM 685 C C . MET A 1 89 ? -7.781 -2.184 -5.263 1.00 83.94 89 MET A C 1
ATOM 687 O O . MET A 1 89 ? -6.977 -1.886 -6.145 1.00 83.94 89 MET A O 1
ATOM 691 N N . GLY A 1 90 ? -8.273 -1.291 -4.399 1.00 85.69 90 GLY A N 1
ATOM 692 C CA . GLY A 1 90 ? -7.913 0.129 -4.354 1.00 85.69 90 GLY A CA 1
ATOM 693 C C . GLY A 1 90 ? -6.416 0.362 -4.129 1.00 85.69 90 GLY A C 1
ATOM 694 O O . GLY A 1 90 ? -5.776 1.032 -4.941 1.00 85.69 90 GLY A O 1
ATOM 695 N N . HIS A 1 91 ? -5.822 -0.296 -3.126 1.00 85.81 91 HIS A N 1
ATOM 696 C CA . HIS A 1 91 ? -4.366 -0.277 -2.887 1.00 85.81 91 HIS A CA 1
ATOM 697 C C . HIS A 1 91 ? -3.550 -0.776 -4.093 1.00 85.81 91 HIS A C 1
ATOM 699 O O . HIS A 1 91 ? -2.433 -0.309 -4.327 1.00 85.81 91 HIS A O 1
ATOM 705 N N . TYR A 1 92 ? -4.097 -1.688 -4.907 1.00 84.19 92 TYR A N 1
ATOM 706 C CA . TYR A 1 92 ? -3.455 -2.133 -6.149 1.00 84.19 92 TYR A CA 1
ATOM 707 C C . TYR A 1 92 ? -3.580 -1.146 -7.325 1.00 84.19 92 TYR A C 1
ATOM 709 O O . TYR A 1 92 ? -2.848 -1.319 -8.303 1.00 84.19 92 TYR A O 1
ATOM 717 N N . VAL A 1 93 ? -4.424 -0.107 -7.266 1.00 82.94 93 VAL A N 1
ATOM 718 C CA . VAL A 1 93 ? -4.597 0.857 -8.373 1.00 82.94 93 VAL A CA 1
ATOM 719 C C . VAL A 1 93 ? -3.340 1.706 -8.592 1.00 82.94 93 VAL A C 1
ATOM 721 O O . VAL A 1 93 ? -2.798 1.716 -9.700 1.00 82.94 93 VAL A O 1
ATOM 724 N N . CYS A 1 94 ? -2.808 2.358 -7.554 1.00 82.25 94 CYS A N 1
ATOM 725 C CA . CYS A 1 94 ? -1.624 3.218 -7.690 1.00 82.25 94 CYS A CA 1
ATOM 726 C C . CYS A 1 94 ? -0.384 2.507 -8.286 1.00 82.25 94 CYS A C 1
ATOM 728 O O . CYS A 1 94 ? 0.213 3.067 -9.210 1.00 82.25 94 CYS A O 1
ATOM 730 N N . PRO A 1 95 ? 0.008 1.279 -7.873 1.00 82.81 95 PRO A N 1
ATOM 731 C CA . PRO A 1 95 ? 1.133 0.576 -8.497 1.00 82.81 95 PRO A CA 1
ATOM 732 C C . PRO A 1 95 ? 0.858 0.091 -9.932 1.00 82.81 95 PRO A C 1
ATOM 734 O O . PRO A 1 95 ? 1.821 -0.172 -10.656 1.00 82.81 95 PRO A O 1
ATOM 737 N N . ILE A 1 96 ? -0.403 -0.001 -10.387 1.00 81.31 96 ILE A N 1
ATOM 738 C CA . ILE A 1 96 ? -0.704 -0.192 -11.818 1.00 81.31 96 ILE A CA 1
ATOM 739 C C . ILE A 1 96 ? -0.411 1.098 -12.583 1.00 81.31 96 ILE A C 1
ATOM 741 O O . ILE A 1 96 ? 0.316 1.046 -13.576 1.00 81.31 96 ILE A O 1
ATOM 745 N N . LEU A 1 97 ? -0.927 2.248 -12.129 1.00 80.44 97 LEU A N 1
ATOM 746 C CA . LEU A 1 97 ? -0.705 3.525 -12.819 1.00 80.44 97 LEU A CA 1
ATOM 747 C C . LEU A 1 97 ? 0.783 3.889 -12.847 1.00 80.44 97 LEU A C 1
ATOM 749 O O . LEU A 1 97 ? 1.280 4.260 -13.907 1.00 80.44 97 LEU A O 1
ATOM 753 N N . ALA A 1 98 ? 1.512 3.689 -11.746 1.00 80.44 98 ALA A N 1
ATOM 754 C CA . ALA A 1 98 ? 2.956 3.919 -11.692 1.00 80.44 98 ALA A CA 1
ATOM 755 C C . ALA A 1 98 ? 3.734 3.070 -12.718 1.00 80.44 98 ALA A C 1
ATOM 757 O O . ALA A 1 98 ? 4.639 3.577 -13.374 1.00 80.4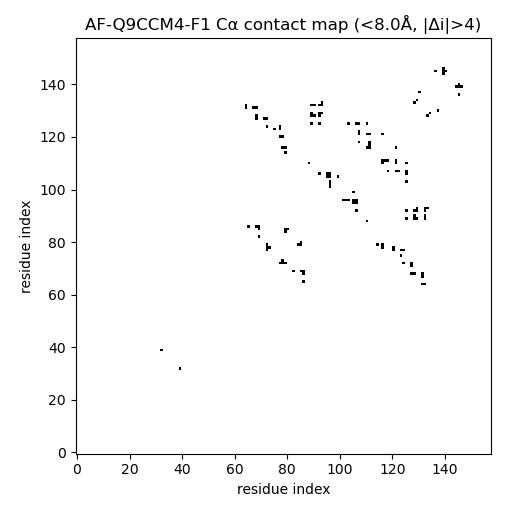4 98 ALA A O 1
ATOM 758 N N . LYS A 1 99 ? 3.359 1.795 -12.910 1.00 81.44 99 LYS A N 1
ATOM 759 C CA . LYS A 1 99 ? 3.967 0.920 -13.932 1.00 81.44 99 LYS A CA 1
ATOM 760 C C . LYS A 1 99 ? 3.506 1.222 -15.359 1.00 81.44 99 LYS A C 1
ATOM 762 O O . LYS A 1 99 ? 4.233 0.927 -16.299 1.00 81.44 99 LYS A O 1
ATOM 767 N N . SER A 1 100 ? 2.311 1.786 -15.521 1.00 75.94 100 SER A N 1
ATOM 768 C CA . SER A 1 100 ? 1.665 2.010 -16.823 1.00 75.94 100 SER A CA 1
ATOM 769 C C . SER A 1 100 ? 1.745 3.470 -17.290 1.00 75.94 100 SER A C 1
ATOM 771 O O . SER A 1 100 ? 0.934 3.883 -18.115 1.00 75.94 100 SER A O 1
ATOM 773 N N . GLY A 1 101 ? 2.657 4.278 -16.732 1.00 74.31 101 GLY A N 1
ATOM 774 C CA . GLY A 1 101 ? 2.836 5.688 -17.109 1.00 74.31 101 GLY A CA 1
ATOM 775 C C . GLY A 1 101 ? 1.597 6.564 -16.883 1.00 74.31 101 GLY A C 1
ATOM 776 O O . GLY A 1 101 ? 1.336 7.472 -17.663 1.00 74.31 101 GLY A O 1
ATOM 777 N N . GLY A 1 102 ? 0.787 6.255 -15.866 1.00 74.50 102 GLY A N 1
ATOM 778 C CA . GLY A 1 102 ? -0.482 6.936 -15.587 1.00 74.50 102 GLY A CA 1
ATOM 779 C C . GLY A 1 102 ? -1.693 6.409 -16.368 1.00 74.50 102 GLY A C 1
ATOM 780 O O . GLY A 1 102 ? -2.782 6.957 -16.215 1.00 74.50 102 GLY A O 1
ATOM 781 N N . ASN A 1 103 ? -1.556 5.348 -17.177 1.00 82.31 103 ASN A N 1
ATOM 782 C CA . ASN A 1 103 ? -2.657 4.814 -17.987 1.00 82.31 103 ASN A CA 1
ATOM 783 C C . ASN A 1 103 ? -3.829 4.289 -17.128 1.00 82.31 103 ASN A C 1
ATOM 785 O O . ASN A 1 103 ? -3.831 3.156 -16.638 1.00 82.31 103 ASN A O 1
ATOM 789 N N . PHE A 1 104 ? -4.865 5.118 -17.016 1.00 82.56 104 PHE A N 1
ATOM 790 C CA . PHE A 1 104 ? -6.115 4.831 -16.319 1.00 82.56 104 PHE A CA 1
ATOM 791 C C . PHE A 1 104 ? -6.855 3.601 -16.874 1.00 82.56 104 PHE A C 1
ATOM 793 O O . PHE A 1 104 ? -7.361 2.782 -16.106 1.00 82.56 104 PHE A O 1
ATOM 800 N N . ALA A 1 105 ? -6.875 3.413 -18.198 1.00 84.56 105 ALA A N 1
ATOM 801 C CA . ALA A 1 105 ? -7.573 2.292 -18.827 1.00 84.56 105 ALA A CA 1
ATOM 802 C C . ALA A 1 105 ? -6.939 0.936 -18.467 1.00 84.56 105 ALA A C 1
ATOM 804 O O . ALA A 1 105 ? -7.660 -0.054 -18.337 1.00 84.56 105 ALA A O 1
ATOM 805 N N . ALA A 1 106 ? -5.621 0.890 -18.238 1.00 84.56 106 ALA A N 1
ATOM 806 C CA . ALA A 1 106 ? -4.944 -0.308 -17.738 1.00 84.56 106 ALA A CA 1
ATOM 807 C C . ALA A 1 106 ? -5.414 -0.680 -16.320 1.00 84.56 106 ALA A C 1
ATOM 809 O O . ALA A 1 106 ? -5.625 -1.857 -16.033 1.00 84.56 106 ALA A O 1
ATOM 810 N N . ALA A 1 107 ? -5.650 0.309 -15.450 1.00 84.88 107 ALA A N 1
ATOM 811 C CA . ALA A 1 107 ? -6.190 0.082 -14.110 1.00 84.88 107 ALA A CA 1
ATOM 812 C C . ALA A 1 107 ? -7.651 -0.383 -14.138 1.00 84.88 107 ALA A C 1
ATOM 814 O O . ALA A 1 107 ? -7.984 -1.363 -13.476 1.00 84.88 107 ALA A O 1
ATOM 815 N N . VAL A 1 108 ? -8.502 0.241 -14.959 1.00 86.44 108 VAL A N 1
ATOM 816 C CA . VAL A 1 108 ? -9.902 -0.186 -15.146 1.00 86.44 108 VAL A CA 1
ATOM 817 C C . VAL A 1 108 ? -9.977 -1.621 -15.677 1.00 86.44 108 VAL A C 1
ATOM 819 O O . VAL A 1 108 ? -10.758 -2.421 -15.166 1.00 86.44 108 VAL A O 1
ATOM 822 N N . GLN A 1 109 ? -9.128 -1.999 -16.638 1.00 86.19 109 GLN A N 1
ATOM 823 C CA . GLN A 1 109 ? -9.023 -3.389 -17.103 1.00 86.19 109 GLN A CA 1
ATOM 824 C C . GLN A 1 109 ? -8.553 -4.341 -15.989 1.00 86.19 109 GLN A C 1
ATOM 826 O O . GLN A 1 109 ? -9.126 -5.416 -15.827 1.00 86.19 109 GLN A O 1
ATOM 831 N N . ARG A 1 110 ? -7.572 -3.936 -15.170 1.00 83.62 110 ARG A N 1
ATOM 832 C CA . ARG A 1 110 ? -7.087 -4.707 -14.007 1.00 83.62 110 ARG A CA 1
ATOM 833 C C . ARG A 1 110 ? -8.072 -4.803 -12.839 1.00 83.62 110 ARG A C 1
ATOM 835 O O . ARG A 1 110 ? -7.915 -5.709 -12.026 1.00 83.62 110 ARG A O 1
ATOM 842 N N . ILE A 1 111 ? -9.065 -3.918 -12.766 1.00 84.88 111 ILE A N 1
ATOM 843 C CA . ILE A 1 111 ? -10.224 -4.040 -11.872 1.00 84.88 111 ILE A CA 1
ATOM 844 C C . ILE A 1 111 ? -11.218 -5.037 -12.475 1.00 84.88 111 ILE A C 1
ATOM 846 O O . ILE A 1 111 ? -11.512 -6.047 -11.849 1.00 84.88 111 ILE A O 1
ATOM 850 N N . ARG A 1 112 ? -11.645 -4.844 -13.731 1.00 85.31 112 ARG A N 1
ATOM 851 C CA . ARG A 1 112 ? -12.597 -5.740 -14.426 1.00 85.31 112 ARG A CA 1
ATOM 852 C C . ARG A 1 112 ? -12.113 -7.186 -14.596 1.00 85.31 112 ARG A C 1
ATOM 854 O O . ARG A 1 112 ? -12.929 -8.086 -14.716 1.00 85.31 112 ARG A O 1
ATOM 861 N N . GLY A 1 113 ? -10.801 -7.424 -14.619 1.00 84.00 113 GLY A N 1
ATOM 862 C CA . GLY A 1 113 ? -10.223 -8.776 -14.599 1.00 84.00 113 GLY A CA 1
ATOM 863 C C . GLY A 1 113 ? -10.250 -9.454 -13.220 1.00 84.00 113 GLY A C 1
ATOM 864 O O . GLY A 1 113 ? -9.860 -10.612 -13.104 1.00 84.00 113 GLY A O 1
ATOM 865 N N . ASN A 1 114 ? -10.675 -8.737 -12.177 1.00 79.69 114 ASN A N 1
ATOM 866 C CA . ASN A 1 114 ? -10.666 -9.167 -10.778 1.00 79.69 114 ASN A CA 1
ATOM 867 C C . ASN A 1 114 ? -12.013 -8.959 -10.054 1.00 79.69 114 ASN A C 1
ATOM 869 O O . ASN A 1 114 ? -12.165 -9.429 -8.928 1.00 79.69 114 ASN A O 1
ATOM 873 N N . SER A 1 115 ? -12.980 -8.283 -10.676 1.00 76.06 115 SER A N 1
ATOM 874 C CA . SER A 1 115 ? -14.355 -8.127 -10.200 1.00 76.06 115 SER A CA 1
ATOM 875 C C . SER A 1 115 ? -15.333 -8.112 -11.374 1.00 76.06 115 SER A C 1
ATOM 877 O O . SER A 1 115 ? -15.018 -7.591 -12.444 1.00 76.06 115 SER A O 1
ATOM 879 N N . ASP A 1 116 ? -16.548 -8.624 -11.154 1.00 79.75 116 ASP A N 1
ATOM 880 C CA . ASP A 1 116 ? -17.639 -8.664 -12.144 1.00 79.75 116 ASP A CA 1
ATOM 881 C C . ASP A 1 116 ? -18.310 -7.281 -12.328 1.00 79.75 116 ASP A C 1
ATOM 883 O O . ASP A 1 116 ? -19.523 -7.102 -12.261 1.00 79.75 116 ASP A O 1
ATOM 887 N N . MET A 1 117 ? -17.487 -6.240 -12.475 1.00 79.44 117 MET A N 1
ATOM 888 C CA . MET A 1 117 ? -17.929 -4.856 -12.609 1.00 79.44 117 MET A CA 1
ATOM 889 C C . MET A 1 117 ? -18.180 -4.494 -14.074 1.00 79.44 117 MET A C 1
ATOM 891 O O . MET A 1 117 ? -17.331 -4.691 -14.953 1.00 79.44 117 MET A O 1
ATOM 895 N N . SER A 1 118 ? -19.314 -3.831 -14.321 1.00 84.44 118 SER A N 1
ATOM 896 C CA . SER A 1 118 ? -19.540 -3.108 -15.574 1.00 84.44 118 SER A CA 1
ATOM 897 C C . SER A 1 118 ? -18.409 -2.087 -15.804 1.00 84.44 118 SER A C 1
ATOM 899 O O . SER A 1 118 ? -17.834 -1.578 -14.834 1.00 84.44 118 SER A O 1
ATOM 901 N N . PRO A 1 119 ? -18.062 -1.750 -17.062 1.00 84.00 119 PRO A N 1
ATOM 902 C CA . PRO A 1 119 ? -16.964 -0.822 -17.335 1.00 84.00 119 PRO A CA 1
ATOM 903 C C . PRO A 1 119 ? -17.154 0.530 -16.636 1.00 84.00 119 PRO A C 1
ATOM 905 O O . PRO A 1 119 ? -16.221 1.022 -16.012 1.00 84.00 119 PRO A O 1
ATOM 908 N N . GLN A 1 120 ? -18.380 1.055 -16.626 1.00 86.50 120 GLN A N 1
ATOM 909 C CA . GLN A 1 120 ? -18.737 2.314 -15.972 1.00 86.50 120 GLN A CA 1
ATOM 910 C C . GLN A 1 120 ? -18.588 2.266 -14.435 1.00 86.50 120 GLN A C 1
ATOM 912 O O . GLN A 1 120 ? -18.157 3.249 -13.824 1.00 86.50 120 GLN A O 1
ATOM 917 N N . MET A 1 121 ? -18.876 1.122 -13.796 1.00 84.75 121 MET A N 1
ATOM 918 C CA . MET A 1 121 ? -18.616 0.931 -12.361 1.00 84.75 121 MET A CA 1
ATOM 919 C C . MET A 1 121 ? -17.117 0.809 -12.072 1.00 84.75 121 MET A C 1
ATOM 921 O O . MET A 1 121 ? -16.627 1.471 -11.161 1.00 84.75 121 MET A O 1
ATOM 925 N N . ALA A 1 122 ? -16.372 0.037 -12.869 1.00 86.81 122 ALA A N 1
ATOM 926 C CA . ALA A 1 122 ? -14.924 -0.113 -12.709 1.00 86.81 122 ALA A CA 1
ATOM 927 C C . ALA A 1 122 ? -14.161 1.204 -12.952 1.00 86.81 122 ALA A C 1
ATOM 929 O O . ALA A 1 122 ? -13.186 1.493 -12.261 1.00 86.81 122 ALA A O 1
ATOM 930 N N . GLU A 1 123 ? -14.625 2.040 -13.884 1.00 87.81 123 GLU A N 1
ATOM 931 C CA . GLU A 1 123 ? -14.148 3.414 -14.052 1.00 87.81 123 GLU A CA 1
ATOM 932 C C . GLU A 1 123 ? -14.412 4.281 -12.819 1.00 87.81 123 GLU A C 1
ATOM 934 O O . GLU A 1 123 ? -13.521 4.999 -12.369 1.00 87.81 123 GLU A O 1
ATOM 939 N N . THR A 1 124 ? -15.633 4.245 -12.283 1.00 89.25 124 THR A N 1
ATOM 940 C CA . THR A 1 124 ? -16.019 5.043 -11.108 1.00 89.25 124 THR A CA 1
ATOM 941 C C . THR A 1 124 ? -15.202 4.625 -9.884 1.00 89.25 124 THR A C 1
ATOM 943 O O . THR A 1 124 ? -14.612 5.473 -9.215 1.00 89.25 124 THR A O 1
ATOM 946 N N . PHE A 1 125 ? -15.053 3.315 -9.674 1.00 88.44 125 PHE A N 1
ATOM 947 C CA . PHE A 1 125 ? -14.168 2.719 -8.674 1.00 88.44 125 PHE A CA 1
ATOM 948 C C . PHE A 1 125 ? -12.719 3.200 -8.831 1.00 88.44 125 PHE A C 1
ATOM 950 O O . PHE A 1 125 ? -12.117 3.663 -7.866 1.00 88.44 125 PHE A O 1
ATOM 957 N N . ALA A 1 126 ? -12.163 3.146 -10.046 1.00 88.00 126 ALA A N 1
ATOM 958 C CA . ALA A 1 126 ? -10.790 3.572 -10.313 1.00 88.00 126 ALA A CA 1
ATOM 959 C C . ALA A 1 126 ? -10.578 5.079 -10.079 1.00 88.00 126 ALA A C 1
ATOM 961 O O . ALA A 1 126 ? -9.555 5.464 -9.519 1.00 88.00 126 ALA A O 1
ATOM 962 N N . LYS A 1 127 ? -11.536 5.933 -10.470 1.00 87.44 127 LYS A N 1
ATOM 963 C CA . LYS A 1 127 ? -11.480 7.394 -10.253 1.00 87.44 127 LYS A CA 1
ATOM 964 C C . LYS A 1 127 ? -11.421 7.719 -8.758 1.00 87.44 127 LYS A C 1
ATOM 966 O O . LYS A 1 127 ? -10.535 8.455 -8.332 1.00 87.44 127 LYS A O 1
ATOM 971 N N . ILE A 1 128 ? -12.308 7.105 -7.972 1.00 88.38 128 ILE A N 1
ATOM 972 C CA . ILE A 1 128 ? -12.367 7.248 -6.509 1.00 88.38 128 ILE A CA 1
ATOM 973 C C . ILE A 1 128 ? -11.099 6.674 -5.848 1.00 88.38 128 ILE A C 1
ATOM 975 O O . ILE A 1 128 ? -10.530 7.292 -4.952 1.00 88.38 128 ILE A O 1
ATOM 979 N N . ALA A 1 129 ? -10.598 5.527 -6.318 1.00 86.62 129 ALA A N 1
ATOM 980 C CA . ALA A 1 129 ? -9.370 4.929 -5.795 1.00 86.62 129 ALA A CA 1
ATOM 981 C C . ALA A 1 129 ? -8.145 5.826 -6.033 1.00 86.62 129 ALA A C 1
ATOM 983 O O . ALA A 1 129 ? -7.294 5.946 -5.157 1.00 86.62 129 ALA A O 1
ATOM 984 N N . ILE A 1 130 ? -8.051 6.489 -7.189 1.00 83.88 130 ILE A N 1
ATOM 985 C CA . ILE A 1 130 ? -6.919 7.372 -7.506 1.00 83.88 130 ILE A CA 1
ATOM 986 C C . ILE A 1 130 ? -6.937 8.643 -6.654 1.00 83.88 130 ILE A C 1
ATOM 988 O O . ILE A 1 130 ? -5.879 9.049 -6.173 1.00 83.88 130 ILE A O 1
ATOM 992 N N . SER A 1 131 ? -8.105 9.255 -6.435 1.00 83.75 131 SER A N 1
ATOM 993 C CA . SER A 1 131 ? -8.199 10.463 -5.604 1.00 83.75 131 SER A CA 1
ATOM 994 C C . SER A 1 131 ? -7.909 10.198 -4.123 1.00 83.75 131 SER A C 1
ATOM 996 O O . SER A 1 131 ? -7.389 11.086 -3.451 1.00 83.75 131 SER A O 1
ATOM 998 N N . ILE A 1 132 ? -8.204 8.989 -3.629 1.00 85.62 132 ILE A N 1
ATOM 999 C CA . ILE A 1 132 ? -8.054 8.614 -2.214 1.00 85.62 132 ILE A CA 1
ATOM 1000 C C . ILE A 1 132 ? -6.697 7.945 -1.923 1.00 85.62 132 ILE A C 1
ATOM 1002 O O . ILE A 1 132 ? -6.007 8.358 -0.994 1.00 85.62 132 ILE A O 1
ATOM 1006 N N . TYR A 1 133 ? -6.269 6.960 -2.721 1.00 84.69 133 TYR A N 1
ATOM 1007 C CA . TYR A 1 133 ? -5.015 6.220 -2.494 1.00 84.69 133 TYR A CA 1
ATOM 1008 C C . TYR A 1 133 ? -3.793 6.810 -3.205 1.00 84.69 133 TYR A C 1
ATOM 1010 O O . TYR A 1 133 ? -2.666 6.525 -2.797 1.00 84.69 133 TYR A O 1
ATOM 1018 N N . CYS A 1 134 ? -3.971 7.624 -4.254 1.00 83.25 134 CYS A N 1
ATOM 1019 C CA . CYS A 1 134 ? -2.857 8.216 -5.005 1.00 83.25 134 CYS A CA 1
ATOM 1020 C C . CYS A 1 134 ? -2.760 9.759 -4.864 1.00 83.25 134 CYS A C 1
ATOM 1022 O O . CYS A 1 134 ? -2.504 10.435 -5.871 1.00 83.25 134 CYS A O 1
ATOM 1024 N N . PRO A 1 135 ? -2.904 10.359 -3.657 1.00 75.81 135 PRO A N 1
ATOM 1025 C CA . PRO A 1 135 ? -2.948 11.815 -3.483 1.00 75.81 135 PRO A CA 1
ATOM 1026 C C . PRO A 1 135 ? -1.658 12.506 -3.942 1.00 75.81 135 PRO A C 1
ATOM 1028 O O . PRO A 1 135 ? -1.703 13.656 -4.367 1.00 75.81 135 PRO A O 1
ATOM 1031 N N . THR A 1 136 ? -0.522 11.800 -3.968 1.00 68.88 136 THR A N 1
ATOM 1032 C CA . THR A 1 136 ? 0.744 12.293 -4.532 1.00 68.88 136 THR A CA 1
ATOM 1033 C C . THR A 1 136 ? 0.610 12.735 -5.991 1.00 68.88 136 THR A C 1
ATOM 1035 O O . THR A 1 136 ? 1.254 13.697 -6.387 1.00 68.88 136 THR A O 1
ATOM 1038 N N . MET A 1 137 ? -0.252 12.108 -6.804 1.00 67.56 137 MET A N 1
ATOM 1039 C CA . MET A 1 137 ? -0.476 12.580 -8.179 1.00 67.56 137 MET A CA 1
ATOM 1040 C C . MET A 1 137 ? -1.278 13.888 -8.221 1.00 67.56 137 MET A C 1
ATOM 1042 O O . MET A 1 137 ? -1.004 14.735 -9.067 1.00 67.56 137 MET A O 1
ATOM 1046 N N . MET A 1 138 ? -2.203 14.100 -7.280 1.00 65.81 138 MET A N 1
ATOM 1047 C CA . MET A 1 138 ? -2.903 15.383 -7.128 1.00 65.81 138 MET A CA 1
ATOM 1048 C C . MET A 1 138 ? -1.959 16.468 -6.592 1.00 65.81 138 MET A C 1
ATOM 1050 O O . MET A 1 138 ? -1.955 17.581 -7.111 1.00 65.81 138 MET A O 1
ATOM 1054 N N . ALA A 1 139 ? -1.098 16.134 -5.625 1.00 68.06 139 ALA A N 1
ATOM 1055 C CA . ALA A 1 139 ? -0.062 17.027 -5.108 1.00 68.06 139 ALA A CA 1
ATOM 1056 C C . ALA A 1 139 ? 0.958 17.419 -6.191 1.00 68.06 139 ALA A C 1
ATOM 1058 O O . ALA A 1 139 ? 1.314 18.589 -6.296 1.00 68.06 139 ALA A O 1
ATOM 1059 N N . ASN A 1 140 ? 1.371 16.480 -7.046 1.00 64.56 140 ASN A N 1
ATOM 1060 C CA . ASN A 1 140 ? 2.265 16.747 -8.173 1.00 64.56 140 ASN A CA 1
ATOM 1061 C C . ASN A 1 140 ? 1.633 17.708 -9.194 1.00 64.56 140 ASN A C 1
ATOM 1063 O O . ASN A 1 140 ? 2.295 18.648 -9.626 1.00 64.56 140 ASN A O 1
ATOM 1067 N N . VAL A 1 141 ? 0.350 17.528 -9.535 1.00 63.00 141 VAL A N 1
ATOM 1068 C CA . VAL A 1 141 ? -0.389 18.468 -10.401 1.00 63.00 141 VAL A CA 1
ATOM 1069 C C . VAL A 1 141 ? -0.518 19.844 -9.735 1.00 63.00 141 VAL A C 1
ATOM 1071 O O . VAL A 1 141 ? -0.182 20.849 -10.356 1.00 63.00 141 VAL A O 1
ATOM 1074 N N . ALA A 1 142 ? -0.927 19.902 -8.464 1.00 66.81 142 ALA A N 1
ATOM 1075 C CA . ALA A 1 142 ? -1.088 21.154 -7.717 1.00 66.81 142 ALA A CA 1
ATOM 1076 C C . ALA A 1 142 ? 0.238 21.909 -7.489 1.00 66.81 142 ALA A C 1
ATOM 1078 O O . ALA A 1 142 ? 0.257 23.136 -7.468 1.00 66.81 142 ALA A O 1
ATOM 1079 N N . SER A 1 143 ? 1.354 21.187 -7.361 1.00 60.94 143 SER A N 1
ATOM 1080 C CA . SER A 1 143 ? 2.707 21.741 -7.220 1.00 60.94 143 SER A CA 1
ATOM 1081 C C . SER A 1 143 ? 3.378 22.066 -8.566 1.00 60.94 143 SER A C 1
ATOM 1083 O O . SER A 1 143 ? 4.561 22.411 -8.582 1.00 60.94 143 SER A O 1
ATOM 1085 N N . GLY A 1 144 ? 2.685 21.898 -9.701 1.00 61.06 144 GLY A N 1
ATOM 1086 C CA . GLY A 1 144 ? 3.253 22.084 -11.043 1.00 61.06 144 GLY A CA 1
ATOM 1087 C C . GLY A 1 144 ? 4.323 21.054 -11.440 1.00 61.06 144 GLY A C 1
ATOM 1088 O O . GLY A 1 144 ? 4.929 21.170 -12.502 1.00 61.06 144 GLY A O 1
ATOM 1089 N N . ASN A 1 145 ? 4.553 20.026 -10.620 1.00 62.75 145 ASN A N 1
ATOM 1090 C CA . ASN A 1 145 ? 5.529 18.964 -10.848 1.00 62.75 145 ASN A CA 1
ATOM 1091 C C . ASN A 1 145 ? 4.870 17.760 -11.541 1.00 62.75 145 ASN A C 1
ATOM 1093 O O . ASN A 1 145 ? 4.892 16.637 -11.036 1.00 62.75 145 ASN A O 1
ATOM 1097 N N . LEU A 1 146 ? 4.234 17.987 -12.694 1.00 60.12 146 LEU A N 1
ATOM 1098 C CA . LEU A 1 146 ? 3.682 16.885 -13.478 1.00 60.12 146 LEU A CA 1
ATOM 1099 C C . LEU A 1 146 ? 4.843 15.999 -13.976 1.00 60.12 146 LEU A C 1
ATOM 1101 O O . LEU A 1 146 ? 5.754 16.522 -14.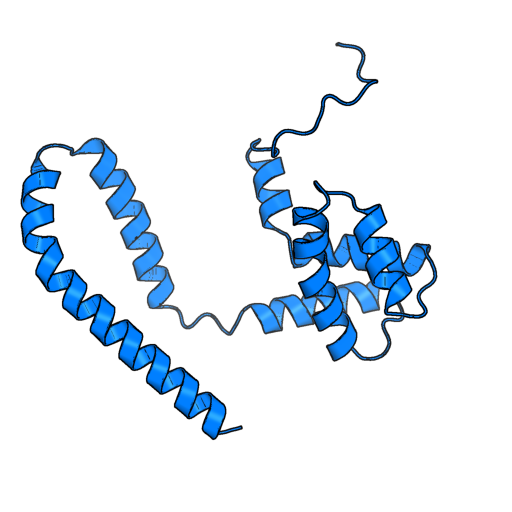623 1.00 60.12 146 LEU A O 1
ATOM 1105 N N . PRO A 1 147 ? 4.836 14.678 -13.709 1.00 58.38 147 PRO A N 1
ATOM 1106 C CA . PRO A 1 147 ? 5.920 13.786 -14.109 1.00 58.38 147 PRO A CA 1
ATOM 1107 C C . PRO A 1 147 ? 5.897 13.569 -15.627 1.00 58.38 147 PRO A C 1
ATOM 1109 O O . PRO A 1 147 ? 5.248 12.647 -16.115 1.00 58.38 147 PRO A O 1
ATOM 1112 N N . SER A 1 148 ? 6.580 14.464 -16.350 1.00 55.28 148 SER A N 1
ATOM 1113 C CA . SER A 1 148 ? 6.898 14.410 -17.785 1.00 55.28 148 SER A CA 1
ATOM 1114 C C . SER A 1 148 ? 5.845 13.690 -18.637 1.00 55.28 148 SER A C 1
ATOM 1116 O O . SER A 1 148 ? 6.104 12.604 -19.164 1.00 55.28 148 SER A O 1
ATOM 1118 N N . LEU A 1 149 ? 4.653 14.285 -18.778 1.00 56.47 149 LEU A N 1
ATOM 1119 C CA . LEU A 1 149 ? 3.691 13.788 -19.761 1.00 56.47 149 LEU A CA 1
ATOM 1120 C C . LEU A 1 149 ? 4.366 13.808 -21.145 1.00 56.47 149 LEU A C 1
ATOM 1122 O O . LEU A 1 149 ? 4.980 14.822 -21.493 1.00 56.47 149 LEU A O 1
ATOM 1126 N N . PRO A 1 150 ? 4.259 12.733 -21.949 1.00 60.44 150 PRO A N 1
ATOM 1127 C CA . PRO A 1 150 ? 4.687 12.793 -23.339 1.00 60.44 150 PRO A CA 1
ATOM 1128 C C . PRO A 1 150 ? 3.894 13.906 -24.050 1.00 60.44 150 PRO A C 1
ATOM 1130 O O . PRO A 1 150 ? 2.697 14.039 -23.773 1.00 60.44 150 PRO A O 1
ATOM 1133 N N . PRO A 1 151 ? 4.511 14.707 -24.943 1.00 57.56 151 PRO A N 1
ATOM 1134 C CA . PRO A 1 151 ? 3.829 15.815 -25.607 1.00 57.56 151 PRO A CA 1
ATOM 1135 C C . PRO A 1 151 ? 2.538 15.365 -26.300 1.00 57.56 151 PRO A C 1
ATOM 1137 O O . PRO A 1 151 ? 2.568 14.654 -27.304 1.00 57.56 151 PRO A O 1
ATOM 1140 N N . GLY A 1 152 ? 1.397 15.764 -25.736 1.00 55.88 152 GLY A N 1
ATOM 1141 C CA . GLY A 1 152 ? 0.083 15.413 -26.259 1.00 55.88 152 GLY A CA 1
ATOM 1142 C C . GLY A 1 152 ? -0.179 16.142 -27.580 1.00 55.88 152 GLY A C 1
ATOM 1143 O O . GLY A 1 152 ? -0.162 17.375 -27.589 1.00 55.88 152 GLY A O 1
ATOM 1144 N N . PRO A 1 153 ? -0.437 15.436 -28.696 1.00 58.78 153 PRO A N 1
ATOM 1145 C CA . PRO A 1 153 ? -0.765 16.093 -29.953 1.00 58.78 153 PRO A CA 1
ATOM 1146 C C . PRO A 1 153 ? -2.171 16.700 -29.862 1.00 58.78 153 PRO A C 1
ATOM 1148 O O . PRO A 1 153 ? -3.153 15.961 -29.817 1.00 58.78 153 PRO A O 1
ATOM 1151 N N . GLY A 1 154 ? -2.283 18.034 -29.850 1.00 61.34 154 GLY A N 1
ATOM 1152 C CA . GLY A 1 154 ? -3.586 18.696 -30.008 1.00 61.34 154 GLY A CA 1
ATOM 1153 C C . GLY A 1 154 ? -3.862 19.998 -29.251 1.00 61.34 154 GLY A C 1
ATOM 1154 O O . GLY A 1 154 ? -4.999 20.450 -29.322 1.00 61.34 154 GLY A O 1
ATOM 1155 N N . ILE A 1 155 ? -2.899 20.620 -28.557 1.00 63.03 155 ILE A N 1
ATOM 1156 C CA . ILE A 1 155 ? -3.087 21.982 -28.015 1.00 63.03 155 ILE A CA 1
ATOM 1157 C C . ILE A 1 155 ? -2.571 23.054 -28.999 1.00 63.03 155 ILE A C 1
ATOM 1159 O O . ILE A 1 155 ? -1.362 23.274 -29.069 1.00 63.03 155 ILE A O 1
ATOM 1163 N N . PRO A 1 156 ? -3.442 23.728 -29.782 1.00 61.97 156 PRO A N 1
ATOM 1164 C CA . PRO A 1 156 ? -3.061 24.964 -30.461 1.00 61.97 156 PRO A CA 1
ATOM 1165 C C . PRO A 1 156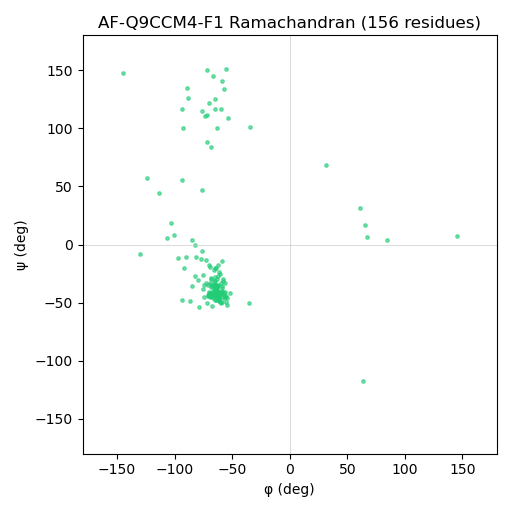 ? -2.805 26.064 -29.421 1.00 61.97 156 PRO A C 1
ATOM 1167 O O . PRO A 1 156 ? -3.463 26.108 -28.382 1.00 61.97 156 PRO A O 1
ATOM 1170 N N . GLY A 1 157 ? -1.835 26.935 -29.696 1.00 53.44 157 GLY A N 1
ATOM 1171 C CA . GLY A 1 157 ? -1.453 28.005 -28.775 1.00 53.44 157 GLY A CA 1
ATOM 1172 C C . GLY A 1 157 ? -2.491 29.125 -28.671 1.00 53.44 157 GLY A C 1
ATOM 1173 O O . GLY A 1 157 ? -3.176 29.440 -29.648 1.00 53.44 157 GLY A O 1
ATOM 1174 N N . ILE A 1 158 ? -2.528 29.741 -27.488 1.00 48.53 158 ILE A N 1
ATOM 1175 C CA . ILE A 1 158 ? -3.006 31.108 -27.231 1.00 48.53 158 ILE A CA 1
ATOM 1176 C C . ILE A 1 158 ? -1.834 31.949 -26.715 1.00 48.53 158 ILE A C 1
ATOM 1178 O O . ILE A 1 158 ? -0.896 31.329 -26.159 1.00 48.53 158 ILE A O 1
#

Foldseek 3Di:
DVVVVVVVVVVVVVVVVVVVVVVVVCVVVVVVCPPPPPVVVVVVVVVVVVVVVVVDPPPPVLVVLLVVLVVQLVVVVQPPDDSVNLSVLLLVLVVQCVVVVNPLVSSLVVVVVPDVGDSVSSSSSSVSSCVRVVCVCVVCVVVVNHPDDPPDPDDDDD

InterPro domains:
  IPR007969 Domain of unknown function DUF732 [PF05305] (66-135)

pLDDT: mean 71.6, std 13.14, range [41.0, 90.88]

Mean predicted aligned error: 19.41 Å

Nearest PDB structures (foldseek):
  3vpr-assembly2_C  TM=2.512E-01  e=2.552E+00  Thermus thermophilus HB8

Organism: Mycobacterium leprae (strain TN) (NCBI:txid272631)

Secondary structure (DSSP, 8-state):
-HHHHHHHHHHHHHHHHHHHHHHHHHHHHHHHHTT-HHHHHHHHHHHHHHHHHHTS----HHHHHHHHHHHHHHHTT---SSHHHHHHHHHHHHHHHHHTTT-HHHHHHHHHTTS---HHHHHHHHHHHHHHH-HHHHHHHHTT--------TT----